Protein AF-A0A8K0V1N7-F1 (afdb_monomer)

Foldseek 3Di:
DLVVLVVVLPDCVLVVLLDPPCVVPDDDPPPPHPDPHSVVSVVVSVVSVVVSVVVVVVVVVVVPDD

Sequence (66 aa):
ELLKSWRYLQTSDNFYYMCTKWFADGDIHKYFNFYDSPYLAYINYMNILSKLRKQITSYSKTTHTP

Solvent-accessible surface area (backbone atoms only — not comparable to full-atom values): 4092 Å² total; per-residue (Å²): 108,74,72,56,55,54,55,58,69,69,39,66,64,60,56,58,45,39,49,67,79,66,78,79,58,82,93,70,74,73,83,80,51,96,50,98,38,33,66,57,39,42,52,52,52,52,51,53,52,52,52,51,49,52,50,54,54,50,55,58,54,66,74,71,60,132

Mean predicted aligned error: 8.16 Å

Structure (mmCIF, N/CA/C/O backbone):
data_AF-A0A8K0V1N7-F1
#
_entry.id   AF-A0A8K0V1N7-F1
#
loop_
_atom_site.group_PDB
_atom_site.id
_atom_site.type_symbol
_atom_site.label_atom_id
_atom_site.label_alt_id
_atom_site.label_comp_id
_atom_site.label_asym_id
_atom_site.label_entity_id
_atom_site.label_seq_id
_atom_site.pdbx_PDB_ins_code
_atom_site.Cartn_x
_atom_site.Cartn_y
_atom_site.Cartn_z
_atom_site.occupancy
_atom_site.B_iso_or_equiv
_atom_site.auth_seq_id
_atom_site.auth_comp_id
_atom_site.auth_asym_id
_atom_site.auth_atom_id
_atom_site.pdbx_PDB_model_num
ATOM 1 N N . GLU A 1 1 ? -14.581 -1.654 6.264 1.00 79.31 1 GLU A N 1
ATOM 2 C CA . GLU A 1 1 ? -13.679 -0.802 5.450 1.00 79.31 1 GLU A CA 1
ATOM 3 C C . GLU A 1 1 ? -12.271 -0.598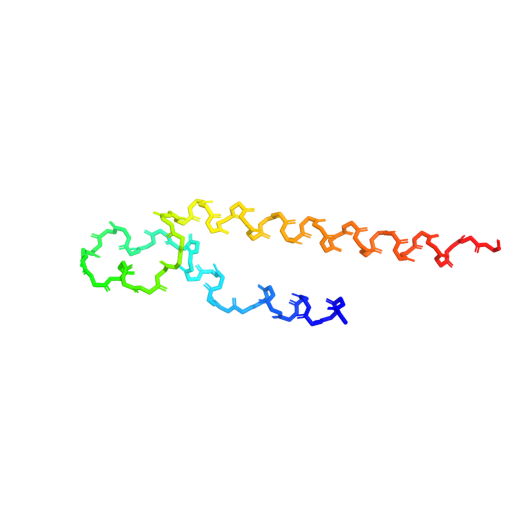 6.018 1.00 79.31 1 GLU A C 1
ATOM 5 O O . GLU A 1 1 ? -11.339 -1.056 5.375 1.00 79.31 1 GLU A O 1
ATOM 10 N N . LEU A 1 2 ? -12.059 -0.011 7.207 1.00 86.19 2 LEU A N 1
ATOM 11 C CA . LEU A 1 2 ? -10.700 0.286 7.720 1.00 86.19 2 LEU A CA 1
ATOM 12 C C . LEU A 1 2 ? -9.760 -0.943 7.776 1.00 86.19 2 LEU A C 1
ATOM 14 O O . LEU A 1 2 ? -8.653 -0.916 7.243 1.00 86.19 2 LEU A O 1
ATOM 18 N N . LEU A 1 3 ? -10.232 -2.046 8.369 1.00 88.94 3 LEU A N 1
ATOM 19 C CA . LEU A 1 3 ? -9.477 -3.305 8.461 1.00 88.94 3 LEU A CA 1
ATOM 20 C C . LEU A 1 3 ? -9.209 -3.939 7.091 1.00 88.94 3 LEU A C 1
ATOM 22 O O . LEU A 1 3 ? -8.184 -4.584 6.898 1.00 88.94 3 LEU A O 1
ATOM 26 N N . LYS A 1 4 ? -10.121 -3.746 6.133 1.00 90.56 4 LYS A N 1
ATOM 27 C CA . LYS A 1 4 ? -9.976 -4.242 4.762 1.00 90.56 4 LYS A CA 1
ATOM 28 C C . LYS A 1 4 ? -8.862 -3.478 4.041 1.00 90.56 4 LYS A C 1
ATOM 30 O O . LYS A 1 4 ? -7.959 -4.105 3.501 1.00 90.56 4 LYS A O 1
ATOM 35 N N . SER A 1 5 ? -8.861 -2.146 4.130 1.00 88.75 5 SER A N 1
ATOM 36 C CA . SER A 1 5 ? -7.783 -1.298 3.603 1.00 88.75 5 SER A CA 1
ATOM 37 C C . SER A 1 5 ? -6.427 -1.623 4.232 1.00 88.75 5 SER A C 1
ATOM 39 O O . SER A 1 5 ? -5.426 -1.694 3.528 1.00 88.75 5 SER A O 1
ATOM 41 N N . TRP A 1 6 ? -6.392 -1.876 5.543 1.00 91.31 6 TRP A N 1
ATOM 42 C CA . TRP A 1 6 ? -5.173 -2.284 6.243 1.00 91.31 6 TRP A CA 1
ATOM 43 C C . TRP A 1 6 ? -4.624 -3.623 5.740 1.00 91.31 6 TRP A C 1
ATOM 45 O O . TRP A 1 6 ? -3.433 -3.729 5.465 1.00 91.31 6 TRP A O 1
ATOM 55 N N . ARG A 1 7 ? -5.494 -4.623 5.547 1.00 93.38 7 ARG A N 1
ATOM 56 C CA . ARG A 1 7 ? -5.105 -5.919 4.968 1.00 93.38 7 ARG A CA 1
ATOM 57 C C . ARG A 1 7 ? -4.558 -5.768 3.548 1.00 93.38 7 ARG A C 1
ATOM 59 O O . ARG A 1 7 ? -3.539 -6.369 3.236 1.00 93.38 7 ARG A O 1
ATOM 66 N N . TYR A 1 8 ? -5.174 -4.931 2.711 1.00 91.25 8 TYR A N 1
ATOM 67 C CA . TYR A 1 8 ? -4.669 -4.697 1.355 1.00 91.25 8 TYR A CA 1
ATOM 68 C C . TYR A 1 8 ? 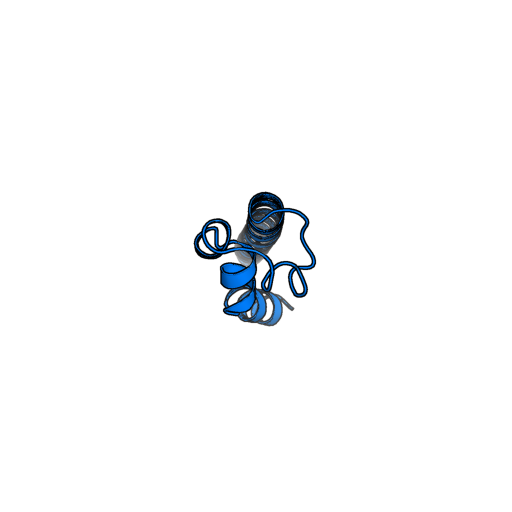-3.300 -4.017 1.330 1.00 91.25 8 TYR A C 1
ATOM 70 O O . TYR A 1 8 ? -2.459 -4.412 0.527 1.00 91.25 8 TYR A O 1
ATOM 78 N N . LEU A 1 9 ? -3.032 -3.063 2.227 1.00 91.31 9 LEU A N 1
ATOM 79 C CA . LEU A 1 9 ? -1.714 -2.421 2.314 1.00 91.31 9 LEU A CA 1
ATOM 80 C C . LEU A 1 9 ? -0.589 -3.414 2.642 1.00 91.31 9 LEU A C 1
ATOM 82 O O . LEU A 1 9 ? 0.531 -3.233 2.179 1.00 91.31 9 LEU A O 1
ATOM 86 N N . GLN A 1 10 ? -0.883 -4.491 3.370 1.00 91.38 10 GLN A N 1
ATOM 87 C CA . GLN A 1 10 ? 0.103 -5.522 3.718 1.00 91.38 10 GLN A CA 1
ATOM 88 C C . GLN A 1 10 ? 0.398 -6.521 2.591 1.00 91.38 10 GLN A C 1
ATOM 90 O O . GLN A 1 10 ? 1.245 -7.395 2.759 1.00 91.38 10 GLN A O 1
ATOM 95 N N . THR A 1 11 ? -0.288 -6.417 1.452 1.00 92.12 11 THR A N 1
ATOM 96 C CA . THR A 1 11 ? -0.083 -7.343 0.331 1.00 92.12 11 THR A CA 1
ATOM 97 C C . THR A 1 11 ? 1.313 -7.151 -0.262 1.00 92.12 11 THR A C 1
ATOM 99 O O . THR A 1 11 ? 1.745 -6.018 -0.493 1.00 92.12 11 THR A O 1
ATOM 102 N N . SER A 1 12 ? 2.011 -8.259 -0.532 1.00 86.19 12 SER A N 1
ATOM 103 C CA . SER A 1 12 ? 3.371 -8.269 -1.088 1.00 86.19 12 SER A CA 1
ATOM 104 C C . SER A 1 12 ? 3.489 -7.506 -2.408 1.00 86.19 12 SER A C 1
ATOM 106 O O . SER A 1 12 ? 4.526 -6.900 -2.669 1.00 86.19 12 SER A O 1
ATOM 108 N N . ASP A 1 13 ? 2.417 -7.473 -3.199 1.00 83.50 13 ASP A N 1
ATOM 109 C CA . ASP A 1 13 ? 2.363 -6.816 -4.509 1.00 83.50 13 ASP A CA 1
ATOM 110 C C . ASP A 1 13 ? 2.673 -5.316 -4.427 1.00 83.50 13 ASP A C 1
ATOM 112 O O . ASP A 1 13 ? 3.327 -4.768 -5.309 1.00 83.50 13 ASP A O 1
ATOM 116 N N . ASN A 1 14 ? 2.300 -4.645 -3.331 1.00 86.56 14 ASN A N 1
ATOM 117 C CA . ASN 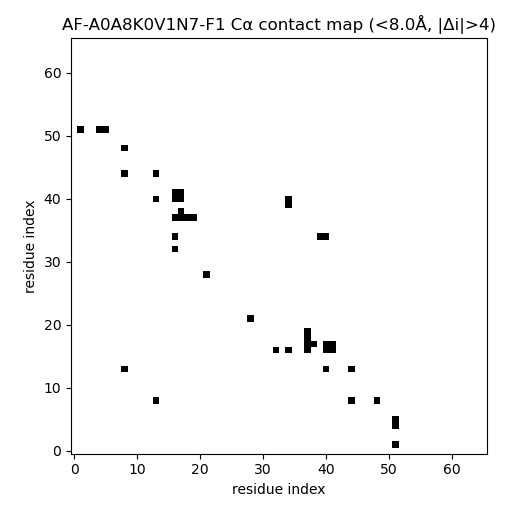A 1 14 ? 2.641 -3.233 -3.142 1.00 86.56 14 ASN A CA 1
ATOM 118 C C . ASN A 1 14 ? 4.163 -3.035 -3.081 1.00 86.56 14 ASN A C 1
ATOM 120 O O . ASN A 1 14 ? 4.706 -2.120 -3.696 1.00 86.56 14 ASN A O 1
ATOM 124 N N . PHE A 1 15 ? 4.865 -3.915 -2.362 1.00 83.50 15 PHE A N 1
ATOM 125 C CA . PHE A 1 15 ? 6.324 -3.884 -2.257 1.00 83.50 15 PHE A CA 1
ATOM 126 C C . PHE A 1 15 ? 6.999 -4.343 -3.546 1.00 83.50 15 PHE A C 1
ATOM 128 O O . PHE A 1 15 ? 8.066 -3.832 -3.882 1.00 83.50 15 PHE A O 1
ATOM 135 N N . TYR A 1 16 ? 6.359 -5.245 -4.293 1.00 82.62 16 TYR A N 1
ATOM 136 C CA . TYR A 1 16 ? 6.787 -5.621 -5.635 1.00 82.62 16 TYR A CA 1
ATOM 137 C C . TYR A 1 16 ? 6.774 -4.410 -6.578 1.00 82.62 16 TYR A C 1
ATOM 139 O O . TYR A 1 16 ? 7.794 -4.119 -7.202 1.00 82.62 16 TYR A O 1
ATOM 147 N N . TYR A 1 17 ? 5.685 -3.633 -6.602 1.00 80.94 17 TYR A N 1
ATOM 148 C CA . TYR A 1 17 ? 5.572 -2.439 -7.448 1.00 80.94 17 TYR A CA 1
ATOM 149 C C . TYR A 1 17 ? 6.517 -1.298 -7.050 1.00 80.94 17 TYR A C 1
ATOM 151 O O . TYR A 1 17 ? 6.886 -0.502 -7.909 1.00 80.94 17 TYR A O 1
ATOM 159 N N . MET A 1 18 ? 6.930 -1.218 -5.780 1.00 85.06 18 MET A N 1
ATOM 160 C CA . MET A 1 18 ? 7.904 -0.233 -5.279 1.00 85.06 18 MET A CA 1
ATOM 161 C C . MET A 1 18 ? 9.370 -0.677 -5.426 1.00 85.06 18 MET A C 1
ATOM 163 O O . MET A 1 18 ? 10.281 0.107 -5.157 1.00 85.06 18 MET A O 1
ATOM 167 N N . CYS A 1 19 ? 9.630 -1.926 -5.813 1.00 78.19 19 CYS A N 1
ATOM 168 C CA . CYS A 1 19 ? 10.980 -2.471 -5.829 1.00 78.19 19 CYS A CA 1
ATOM 169 C C . CYS A 1 19 ? 11.801 -1.952 -7.020 1.00 78.19 19 CYS A C 1
ATOM 171 O O . CYS A 1 19 ? 11.356 -1.985 -8.165 1.00 78.19 19 CYS A O 1
ATOM 173 N N . THR A 1 20 ? 13.047 -1.545 -6.764 1.00 74.44 20 THR A N 1
ATOM 174 C CA . THR A 1 20 ? 14.015 -1.132 -7.798 1.00 74.44 20 THR A CA 1
ATOM 175 C C . THR A 1 20 ? 14.979 -2.249 -8.207 1.00 74.44 20 THR A C 1
ATOM 177 O O . THR A 1 20 ? 15.749 -2.077 -9.147 1.00 74.44 20 THR A O 1
ATOM 180 N N . LYS A 1 21 ? 14.934 -3.418 -7.546 1.00 66.44 21 LYS A N 1
ATOM 181 C CA . LYS A 1 21 ? 15.870 -4.540 -7.765 1.00 66.44 21 LYS A CA 1
ATOM 182 C C . LYS A 1 21 ? 15.871 -5.058 -9.210 1.00 66.44 21 LYS A C 1
ATOM 184 O O . LYS A 1 21 ? 16.906 -5.492 -9.697 1.00 66.44 21 LYS A O 1
ATOM 189 N N . TRP A 1 22 ? 14.735 -4.969 -9.896 1.00 57.12 22 TRP A N 1
ATOM 190 C CA . TRP A 1 22 ? 14.553 -5.454 -11.268 1.00 57.12 22 TRP A CA 1
ATOM 191 C C . TRP A 1 22 ? 14.824 -4.389 -12.339 1.00 57.12 22 TRP A C 1
ATOM 193 O O . TRP A 1 22 ? 14.660 -4.661 -13.520 1.00 57.12 22 TRP A O 1
ATOM 203 N N . PHE A 1 23 ? 15.255 -3.179 -11.956 1.00 53.81 23 PHE A N 1
ATOM 204 C CA . PHE A 1 23 ? 15.742 -2.182 -12.921 1.00 53.81 23 PHE A CA 1
ATOM 205 C C . PHE A 1 23 ? 17.145 -2.510 -13.457 1.00 53.81 23 PHE A C 1
ATOM 207 O O . PHE A 1 23 ? 17.587 -1.864 -14.403 1.00 53.81 23 PHE A O 1
ATOM 214 N N . ALA A 1 24 ? 17.839 -3.486 -12.860 1.00 55.69 24 ALA A N 1
ATOM 215 C CA . ALA A 1 24 ? 19.197 -3.876 -13.234 1.00 55.69 24 ALA A CA 1
ATOM 216 C C . ALA A 1 24 ? 19.271 -5.033 -14.251 1.00 55.69 24 ALA A C 1
ATOM 218 O O . ALA A 1 24 ? 20.310 -5.177 -14.886 1.00 55.69 24 ALA A O 1
ATOM 219 N N . ASP A 1 25 ? 18.207 -5.830 -14.423 1.00 50.38 25 ASP A N 1
ATOM 220 C CA . ASP A 1 25 ? 18.182 -6.961 -15.364 1.00 50.38 25 ASP A CA 1
ATOM 221 C C . ASP A 1 25 ? 16.938 -6.865 -16.259 1.00 50.38 25 ASP A C 1
ATOM 223 O O . ASP A 1 25 ? 15.802 -6.810 -15.784 1.00 50.38 25 ASP A O 1
ATOM 227 N N . GLY A 1 26 ? 17.183 -6.682 -17.552 1.00 56.50 26 GLY A N 1
ATOM 228 C CA . GLY A 1 26 ? 16.253 -6.095 -18.506 1.00 56.50 26 GLY A CA 1
ATOM 229 C C . GLY A 1 26 ? 15.034 -6.945 -18.884 1.00 56.50 26 GLY A C 1
ATOM 230 O O . GLY A 1 26 ? 15.043 -8.169 -18.909 1.00 56.50 26 GLY A O 1
ATOM 231 N N . ASP A 1 27 ? 13.996 -6.210 -19.282 1.00 56.94 27 ASP A N 1
ATOM 232 C CA . ASP A 1 27 ? 13.040 -6.529 -20.355 1.00 56.94 27 ASP A CA 1
ATOM 233 C C . ASP A 1 27 ? 11.886 -7.524 -20.148 1.00 56.94 27 ASP A C 1
ATOM 235 O O . ASP A 1 27 ? 10.987 -7.571 -20.985 1.00 56.94 27 ASP A O 1
ATOM 239 N N . ILE A 1 28 ? 11.786 -8.229 -19.018 1.00 55.66 28 ILE A N 1
ATOM 240 C CA . ILE A 1 28 ? 10.645 -9.153 -18.788 1.00 55.66 28 ILE A CA 1
ATOM 241 C C . ILE A 1 28 ? 9.654 -8.639 -17.731 1.00 55.66 28 ILE A C 1
ATOM 243 O O . ILE A 1 28 ? 8.464 -8.951 -17.762 1.00 55.66 28 ILE A O 1
ATOM 247 N N . HIS A 1 29 ? 10.110 -7.784 -16.813 1.00 54.53 29 HIS A N 1
ATOM 248 C CA . HIS A 1 29 ? 9.333 -7.371 -15.636 1.00 54.53 29 HIS A CA 1
ATOM 249 C C . HIS A 1 29 ? 8.537 -6.063 -15.798 1.00 54.53 29 HIS A C 1
ATOM 251 O O . HIS A 1 29 ? 7.793 -5.686 -14.895 1.00 54.53 29 HIS A O 1
ATOM 257 N N . LYS A 1 30 ? 8.618 -5.395 -16.958 1.00 54.06 30 LYS A N 1
ATOM 258 C CA . LYS A 1 30 ? 7.769 -4.229 -17.280 1.00 54.06 30 LYS A CA 1
ATOM 259 C C . LYS A 1 30 ? 6.304 -4.590 -17.548 1.00 54.06 30 LYS A C 1
ATOM 261 O O . LYS A 1 30 ? 5.447 -3.726 -17.421 1.00 54.06 30 LYS A O 1
ATOM 266 N N . TYR A 1 31 ? 6.001 -5.845 -17.883 1.00 54.91 31 TYR A N 1
ATOM 267 C CA . TYR A 1 31 ? 4.664 -6.240 -18.343 1.00 54.91 31 TYR A CA 1
ATOM 268 C C . TYR A 1 31 ? 3.587 -6.289 -17.248 1.00 54.91 31 TYR A C 1
ATOM 270 O O . TYR A 1 31 ? 2.404 -6.318 -17.572 1.00 54.91 31 TYR A O 1
ATOM 278 N N . PHE A 1 32 ? 3.968 -6.279 -15.965 1.00 58.47 32 PHE A N 1
ATOM 279 C CA . PHE A 1 32 ? 3.035 -6.532 -14.860 1.00 58.47 32 PHE A CA 1
ATOM 280 C C . PHE A 1 32 ? 2.917 -5.399 -13.837 1.00 58.47 32 PHE A C 1
ATOM 28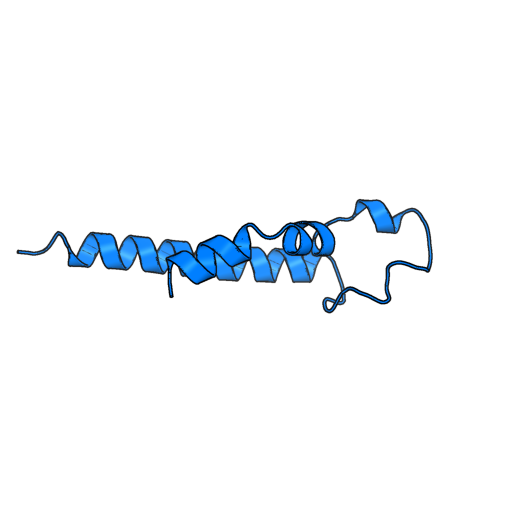2 O O . PHE A 1 32 ? 2.259 -5.588 -12.820 1.00 58.47 32 PHE A O 1
ATOM 289 N N . ASN A 1 33 ? 3.514 -4.227 -14.073 1.00 63.38 33 ASN A N 1
ATOM 290 C CA . ASN A 1 33 ? 3.341 -3.076 -13.186 1.00 63.38 33 ASN A CA 1
ATOM 291 C C . ASN A 1 33 ? 2.391 -2.053 -13.822 1.00 63.38 33 ASN A C 1
ATOM 293 O O . ASN A 1 33 ? 2.653 -1.564 -14.915 1.00 63.38 33 ASN A O 1
ATOM 297 N N . PHE A 1 34 ? 1.299 -1.717 -13.129 1.00 71.31 34 PHE A N 1
ATOM 298 C CA . PHE A 1 34 ? 0.374 -0.662 -13.561 1.00 71.31 34 PHE A CA 1
ATOM 299 C C . PHE A 1 34 ? 1.000 0.741 -13.469 1.00 71.31 34 PHE A C 1
ATOM 301 O O . PHE A 1 34 ? 0.516 1.680 -14.093 1.00 71.31 34 PHE A O 1
ATOM 308 N N . TYR A 1 35 ? 2.058 0.902 -12.670 1.00 74.19 35 TYR A N 1
ATOM 309 C CA . TYR A 1 35 ? 2.729 2.181 -12.469 1.00 74.19 35 TYR A CA 1
ATOM 310 C C . TYR A 1 35 ? 3.931 2.335 -13.403 1.00 74.19 35 TYR A C 1
ATOM 312 O O . TYR A 1 35 ? 4.800 1.465 -13.449 1.00 74.19 35 TYR A O 1
ATOM 320 N N . ASP A 1 36 ? 4.042 3.506 -14.038 1.00 74.06 36 ASP A N 1
ATOM 321 C CA . ASP A 1 36 ? 5.156 3.857 -14.937 1.00 74.06 36 ASP A CA 1
ATOM 322 C C . ASP A 1 36 ? 6.526 3.881 -14.235 1.00 74.06 36 ASP A C 1
ATOM 324 O O . ASP A 1 36 ? 7.577 3.834 -14.875 1.00 74.06 36 ASP A O 1
ATOM 328 N N . SER A 1 37 ? 6.535 3.980 -12.902 1.00 81.12 37 SER A N 1
ATOM 329 C CA . SER A 1 37 ? 7.748 3.987 -12.090 1.00 81.12 37 SER A CA 1
ATOM 330 C C . SER A 1 37 ? 7.479 3.465 -10.674 1.00 81.12 37 SER A C 1
ATOM 332 O O . SER A 1 37 ? 6.442 3.806 -10.089 1.00 81.12 37 SER A O 1
ATOM 334 N N . PRO A 1 38 ? 8.436 2.742 -10.053 1.00 83.00 38 PRO A N 1
ATOM 335 C CA . PRO A 1 38 ? 8.371 2.383 -8.635 1.00 83.00 38 PRO A CA 1
ATOM 336 C C . PRO A 1 38 ? 8.188 3.588 -7.712 1.00 83.00 38 PRO A C 1
ATOM 338 O O . PRO A 1 38 ? 7.588 3.480 -6.644 1.00 83.00 38 PRO A O 1
ATOM 341 N N . TYR A 1 39 ? 8.661 4.760 -8.141 1.00 86.25 39 TYR A N 1
ATOM 342 C CA . TYR A 1 39 ? 8.471 6.012 -7.422 1.00 86.25 39 TYR A CA 1
ATOM 343 C C . TYR A 1 39 ? 6.993 6.425 -7.347 1.00 86.25 39 TYR A C 1
ATOM 345 O O . TYR A 1 39 ? 6.516 6.838 -6.290 1.00 86.25 39 TYR A O 1
ATOM 353 N N . LEU A 1 40 ? 6.238 6.259 -8.439 1.00 86.44 40 LEU A N 1
ATOM 354 C CA . LEU A 1 40 ? 4.801 6.549 -8.463 1.00 86.44 40 LEU A CA 1
ATOM 355 C C . LEU A 1 40 ? 4.015 5.543 -7.617 1.00 86.44 40 LEU A C 1
ATOM 357 O O . LEU A 1 40 ? 3.117 5.944 -6.873 1.00 86.44 40 LEU A O 1
ATOM 361 N N . ALA A 1 41 ? 4.396 4.263 -7.666 1.00 88.25 41 ALA A N 1
ATOM 362 C CA . ALA A 1 41 ? 3.839 3.236 -6.787 1.00 88.25 41 ALA A CA 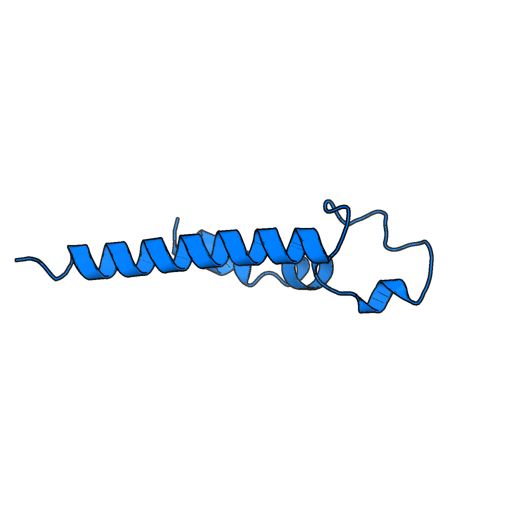1
ATOM 363 C C . ALA A 1 41 ? 4.059 3.593 -5.305 1.00 88.25 41 ALA A C 1
ATOM 365 O O . ALA A 1 41 ? 3.127 3.522 -4.501 1.00 88.25 41 ALA A O 1
ATOM 366 N N . TYR A 1 42 ? 5.263 4.063 -4.959 1.00 89.88 42 TYR A N 1
ATOM 367 C CA . TYR A 1 42 ? 5.603 4.509 -3.609 1.00 89.88 42 TYR A CA 1
ATOM 368 C C . TYR A 1 42 ? 4.770 5.711 -3.157 1.00 89.88 42 TYR A C 1
ATOM 370 O O . TYR A 1 42 ? 4.194 5.684 -2.067 1.00 89.88 42 TYR A O 1
ATOM 378 N N . ILE A 1 43 ? 4.648 6.749 -3.989 1.00 93.56 43 ILE A N 1
ATOM 379 C CA . ILE A 1 43 ? 3.821 7.919 -3.662 1.00 93.56 43 ILE A CA 1
ATOM 380 C C . ILE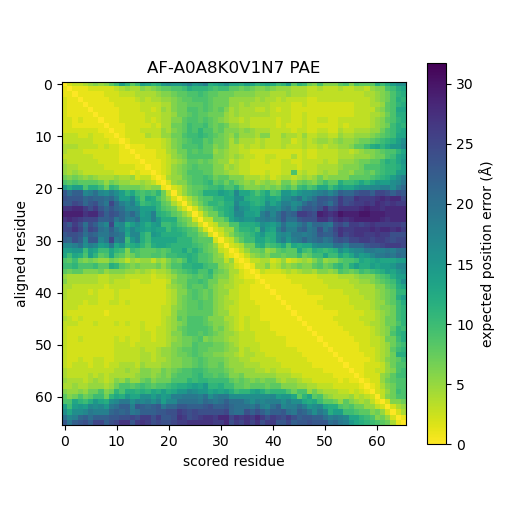 A 1 43 ? 2.371 7.498 -3.414 1.00 93.56 43 ILE A C 1
ATOM 382 O O . ILE A 1 43 ? 1.768 7.926 -2.426 1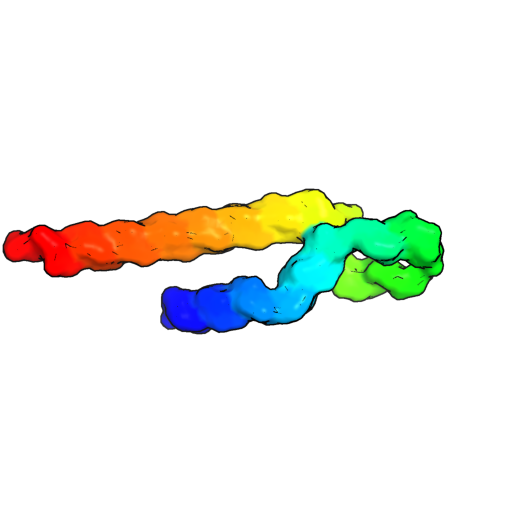.00 93.56 43 ILE A O 1
ATOM 386 N N . ASN A 1 44 ? 1.806 6.645 -4.274 1.00 91.56 44 ASN A N 1
ATOM 387 C CA . ASN A 1 44 ? 0.429 6.196 -4.106 1.00 91.56 44 ASN A CA 1
ATOM 388 C C . ASN A 1 44 ? 0.250 5.400 -2.803 1.00 91.56 44 ASN A C 1
ATOM 390 O O . ASN A 1 44 ? -0.660 5.682 -2.019 1.00 91.56 44 ASN A O 1
ATOM 394 N N . TYR A 1 45 ? 1.169 4.474 -2.515 1.00 93.56 45 TYR A N 1
ATOM 395 C CA . TYR A 1 45 ? 1.177 3.715 -1.266 1.00 93.56 45 TYR A CA 1
ATOM 396 C C . TYR A 1 45 ? 1.208 4.637 -0.036 1.00 93.56 45 TYR A C 1
ATOM 398 O O . TYR A 1 45 ? 0.381 4.510 0.873 1.00 93.56 45 TYR A O 1
ATOM 406 N N . MET A 1 46 ? 2.101 5.630 -0.032 1.00 94.31 46 MET A N 1
ATOM 407 C CA . MET A 1 46 ? 2.235 6.588 1.068 1.00 94.31 46 MET A CA 1
ATOM 408 C C . MET A 1 46 ? 1.003 7.485 1.234 1.00 94.31 46 MET A C 1
ATOM 410 O O . MET A 1 46 ? 0.600 7.777 2.366 1.00 94.31 46 MET A O 1
ATOM 414 N N . ASN A 1 47 ? 0.352 7.881 0.139 1.00 94.62 47 ASN A N 1
ATOM 415 C CA . ASN A 1 47 ? -0.891 8.651 0.181 1.00 94.62 47 ASN A CA 1
ATOM 416 C C . ASN A 1 47 ? -2.032 7.856 0.831 1.00 94.62 47 ASN A C 1
ATOM 418 O O . ASN A 1 47 ? -2.742 8.380 1.698 1.00 94.62 47 ASN A O 1
ATOM 422 N N . ILE A 1 48 ? -2.183 6.580 0.465 1.00 93.06 48 ILE A N 1
ATOM 423 C CA . ILE A 1 48 ? -3.204 5.691 1.037 1.00 93.06 48 ILE A CA 1
ATOM 424 C C . ILE A 1 48 ? -2.923 5.445 2.524 1.00 93.06 48 ILE A C 1
ATOM 426 O O . ILE A 1 48 ? -3.838 5.554 3.346 1.00 93.06 48 ILE A O 1
ATOM 430 N N . LEU A 1 49 ? -1.665 5.196 2.896 1.00 93.81 49 LEU A N 1
ATOM 431 C CA . LEU A 1 49 ? -1.260 5.020 4.291 1.00 93.81 49 LEU A CA 1
ATOM 432 C C . LEU A 1 49 ? -1.542 6.276 5.130 1.00 93.81 49 LEU A C 1
ATOM 434 O O . LEU A 1 49 ? -2.082 6.189 6.235 1.00 93.81 49 LEU A O 1
ATOM 438 N N . SER A 1 50 ? -1.243 7.461 4.594 1.00 94.44 50 SER A N 1
ATOM 439 C CA . SER A 1 50 ? -1.527 8.742 5.251 1.00 94.44 50 SER A CA 1
ATOM 440 C C . SER A 1 50 ? -3.028 8.958 5.459 1.00 94.44 50 SER A C 1
ATOM 442 O O . SER A 1 50 ? -3.455 9.362 6.545 1.00 94.44 50 SER A O 1
ATOM 444 N N . LYS A 1 51 ? -3.855 8.626 4.458 1.00 93.56 51 LYS A N 1
ATOM 445 C CA . LYS A 1 51 ? -5.319 8.653 4.576 1.00 93.56 51 LYS A CA 1
ATOM 446 C C . LYS A 1 51 ? -5.811 7.696 5.662 1.00 93.56 51 LYS A C 1
ATOM 448 O O . LYS A 1 51 ? -6.628 8.107 6.486 1.00 93.56 51 LYS A O 1
ATOM 453 N N . LEU A 1 52 ? -5.293 6.468 5.706 1.00 93.06 52 LEU A N 1
ATOM 454 C CA . LEU A 1 52 ? -5.653 5.486 6.730 1.00 93.06 52 LEU A CA 1
ATOM 455 C C . LEU A 1 52 ? -5.310 5.999 8.133 1.00 93.06 52 LEU A C 1
ATOM 457 O O . LEU A 1 52 ? -6.148 5.951 9.032 1.00 93.06 52 LEU A O 1
ATOM 461 N N . ARG A 1 53 ? -4.113 6.572 8.308 1.00 92.88 53 ARG A N 1
ATOM 462 C CA . ARG A 1 53 ? -3.690 7.173 9.579 1.00 92.88 53 ARG A CA 1
ATOM 463 C C . ARG A 1 53 ? -4.640 8.286 10.021 1.00 92.88 53 ARG A C 1
ATOM 465 O O . ARG A 1 53 ? -5.073 8.292 11.168 1.00 92.88 53 ARG A O 1
ATOM 472 N N . LYS A 1 54 ? -5.009 9.194 9.110 1.00 93.44 54 LYS A N 1
ATOM 473 C CA . LYS A 1 54 ? -5.967 10.277 9.397 1.00 93.44 54 LYS A CA 1
ATOM 474 C C . LYS A 1 54 ? -7.331 9.735 9.822 1.00 93.44 54 LYS A C 1
ATOM 476 O O . LYS A 1 54 ? -7.908 10.255 10.772 1.00 93.44 54 LYS A O 1
ATOM 481 N N . GLN A 1 55 ? -7.825 8.688 9.158 1.00 91.06 55 GLN A N 1
ATOM 482 C CA . GLN A 1 55 ? -9.083 8.040 9.530 1.00 91.06 55 GLN A CA 1
ATOM 483 C C . GLN A 1 55 ? -9.011 7.471 10.951 1.00 91.06 55 GLN A C 1
ATOM 485 O O . GLN A 1 55 ? -9.878 7.784 11.758 1.00 91.06 55 GLN A O 1
ATOM 490 N N . ILE A 1 56 ? -7.953 6.727 11.293 1.00 91.00 56 ILE A N 1
ATOM 491 C CA . ILE A 1 56 ? -7.754 6.175 12.646 1.00 91.00 56 ILE A CA 1
ATOM 492 C C . ILE A 1 56 ? -7.736 7.288 13.699 1.00 91.00 56 ILE A C 1
ATOM 494 O O . ILE A 1 56 ? -8.443 7.207 14.702 1.00 91.00 56 ILE A O 1
ATOM 498 N N . THR A 1 57 ? -6.969 8.354 13.462 1.00 91.44 57 THR A N 1
ATOM 499 C CA . THR A 1 57 ? -6.906 9.497 14.380 1.00 91.44 57 THR A CA 1
ATOM 500 C C . THR A 1 57 ? -8.264 10.183 14.534 1.00 91.44 57 THR A C 1
ATOM 502 O O . THR A 1 57 ? -8.615 10.580 15.640 1.00 91.44 57 THR A O 1
ATOM 505 N N . SER A 1 58 ? -9.043 10.312 13.458 1.00 89.44 58 SER A N 1
ATOM 506 C CA . SER A 1 58 ? -10.402 10.861 13.520 1.00 89.44 58 SER A CA 1
ATOM 507 C C . SER A 1 58 ? -11.320 10.003 14.389 1.00 89.44 58 SER A C 1
ATOM 509 O O . SER A 1 58 ? -11.996 10.548 15.256 1.00 89.44 58 SER A O 1
ATOM 511 N N . TYR A 1 59 ? -11.308 8.679 14.198 1.00 85.56 59 TYR A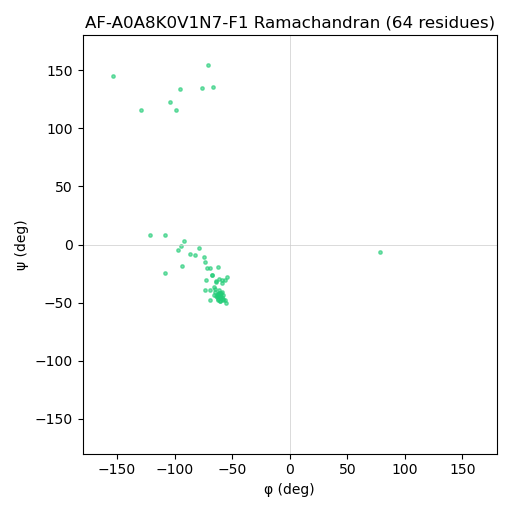 N 1
ATOM 512 C CA . TYR A 1 59 ? -12.122 7.753 14.992 1.00 85.56 59 TYR A CA 1
ATOM 513 C C . TYR A 1 59 ? -11.772 7.811 16.484 1.00 85.56 59 TYR A C 1
ATOM 515 O O . TYR A 1 59 ? -12.666 7.862 17.323 1.00 85.56 59 TYR A O 1
ATOM 523 N N . SER A 1 60 ? -10.481 7.879 16.822 1.00 82.69 60 SER A N 1
ATOM 524 C CA . SER A 1 60 ? -10.028 8.003 18.215 1.00 82.69 60 SER A CA 1
ATOM 525 C C . SER A 1 60 ? -10.460 9.318 18.877 1.00 82.69 60 SER A C 1
ATOM 527 O O . SER A 1 60 ? -10.723 9.337 20.078 1.00 82.69 60 SER A O 1
ATOM 529 N N . LYS A 1 61 ? -10.558 10.415 18.114 1.00 76.56 61 LYS A N 1
ATOM 530 C CA . LYS A 1 61 ? -11.031 11.707 18.635 1.00 76.56 61 LYS A CA 1
ATOM 531 C C . LYS A 1 61 ? -12.537 11.710 18.888 1.00 76.56 61 LYS A C 1
ATOM 533 O O . LYS A 1 61 ? -12.963 12.242 19.904 1.00 76.56 61 LYS A O 1
ATOM 538 N N . THR A 1 62 ? -13.329 11.086 18.015 1.00 67.25 62 THR A N 1
ATOM 539 C CA . THR A 1 62 ? -14.791 10.987 18.183 1.00 67.25 62 THR A CA 1
ATOM 540 C C . THR A 1 62 ? -15.212 10.113 19.361 1.00 67.25 62 THR A C 1
ATOM 542 O O . THR A 1 62 ? -16.280 10.324 19.917 1.00 67.25 62 THR A O 1
ATOM 545 N 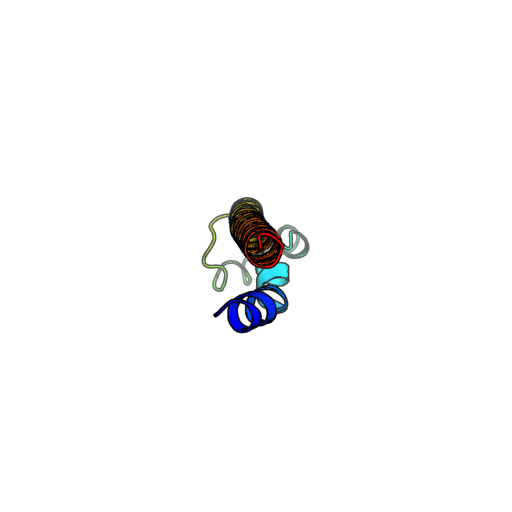N . THR A 1 63 ? -14.389 9.144 19.770 1.00 59.84 63 THR A N 1
ATOM 546 C CA . THR A 1 63 ? -14.681 8.288 20.933 1.00 59.84 63 THR A CA 1
ATOM 547 C C . THR A 1 63 ? -14.315 8.930 22.274 1.00 59.84 63 THR A C 1
ATOM 549 O O . THR A 1 63 ? -14.646 8.370 23.312 1.00 59.84 63 THR A O 1
ATOM 552 N N . HIS A 1 64 ? -13.615 10.072 22.270 1.00 57.59 64 HIS A N 1
ATOM 553 C CA . HIS A 1 64 ? -13.134 10.756 23.479 1.00 57.59 64 HIS A CA 1
ATOM 554 C C . HIS A 1 64 ? -13.872 12.063 23.810 1.00 57.59 64 HIS A C 1
ATOM 556 O O . HIS A 1 64 ? -13.471 12.769 24.734 1.00 57.59 64 HIS A O 1
ATOM 562 N N . THR A 1 65 ? -14.953 12.380 23.102 1.00 46.12 65 THR A N 1
ATOM 563 C CA . THR A 1 65 ? -15.884 13.453 23.474 1.00 46.12 65 THR A CA 1
ATOM 564 C C . THR A 1 65 ? -17.102 12.846 24.183 1.00 46.12 65 THR A C 1
ATOM 566 O O . THR A 1 65 ? -17.791 12.054 23.535 1.00 46.12 65 THR A O 1
ATOM 569 N N . PRO A 1 66 ? -17.339 13.154 25.477 1.00 53.69 66 PRO A N 1
ATOM 570 C CA . PRO A 1 66 ? -18.599 12.846 26.154 1.00 53.69 66 PRO A CA 1
ATOM 571 C C . PRO A 1 66 ? -19.778 13.615 25.549 1.00 53.69 66 PRO A C 1
ATOM 573 O O . PRO A 1 66 ? -19.547 14.734 25.030 1.00 53.69 66 PRO A O 1
#

Secondary structure (DSSP, 8-state):
-HHHHHHHHT-HHHHHHH--GGGSS-SSGGGG-SSSSHHHHHHHHHHHHHHHHHHHHHHHHHTT--

pLDDT: mean 78.97, std 14.82, range [46.12, 94.62]

Radius of gyration: 16.22 Å; Cα contacts (8 Å, |Δi|>4): 22; chains: 1; bounding box: 38×23×46 Å